Protein AF-A0A179SHG7-F1 (afdb_monomer_lite)

Foldseek 3Di:
DDDDDDFLVRVLVVLVVVLVVLVVVVVVCCVVVVDPPVRSVVVSVVSVVVNVVSVVCVVVPPPPPPVPDDD

Radius of gyration: 15.64 Å; chains: 1; bounding box: 36×29×39 Å

pLDDT: mean 86.04, std 18.68, range [32.72, 98.56]

Organism: NCBI:txid427683

Structure (mmCIF, N/CA/C/O backbone):
data_AF-A0A179SHG7-F1
#
_entry.id   AF-A0A179SHG7-F1
#
loop_
_atom_site.group_PDB
_atom_site.id
_atom_site.type_symbol
_atom_site.label_atom_id
_atom_site.label_alt_id
_atom_site.label_comp_id
_atom_site.label_asym_id
_atom_site.label_entity_id
_atom_site.label_seq_id
_atom_site.pdbx_PDB_ins_code
_atom_site.Cartn_x
_atom_site.Cartn_y
_atom_site.Cartn_z
_atom_site.occupancy
_atom_site.B_iso_or_equiv
_atom_site.auth_seq_id
_atom_site.auth_comp_id
_atom_site.auth_asym_id
_atom_site.auth_atom_id
_atom_site.pdbx_PDB_model_num
ATOM 1 N N . MET A 1 1 ? 21.029 16.769 1.253 1.00 42.44 1 MET A N 1
ATOM 2 C CA . MET A 1 1 ? 20.723 15.326 1.350 1.00 42.44 1 MET A CA 1
ATOM 3 C C . MET A 1 1 ? 20.690 14.806 -0.073 1.00 42.44 1 MET A C 1
ATOM 5 O O . MET A 1 1 ? 19.998 15.411 -0.874 1.00 42.44 1 MET A O 1
ATOM 9 N N . THR A 1 2 ? 21.495 13.808 -0.425 1.00 53.66 2 THR A N 1
ATOM 10 C CA . THR A 1 2 ? 21.483 13.215 -1.771 1.00 53.66 2 THR A CA 1
ATOM 11 C C . THR A 1 2 ? 20.177 12.447 -1.974 1.00 53.66 2 THR A C 1
ATOM 13 O O . THR A 1 2 ? 19.846 11.578 -1.166 1.00 53.66 2 THR A O 1
ATOM 16 N N . GLU A 1 3 ? 19.424 12.790 -3.018 1.00 70.38 3 GLU A N 1
ATOM 17 C CA . GLU A 1 3 ? 18.223 12.057 -3.429 1.00 70.38 3 GLU A CA 1
ATOM 18 C C . GLU A 1 3 ? 18.609 10.640 -3.869 1.00 70.38 3 GLU A C 1
ATOM 20 O O . GLU A 1 3 ? 19.542 10.449 -4.648 1.00 70.38 3 GLU A O 1
ATOM 25 N N . ARG A 1 4 ? 17.924 9.630 -3.323 1.00 84.00 4 ARG A N 1
ATOM 26 C CA . ARG A 1 4 ? 18.067 8.237 -3.763 1.00 84.00 4 ARG A CA 1
ATOM 27 C C . ARG A 1 4 ? 16.988 7.941 -4.792 1.00 84.00 4 ARG A C 1
ATOM 29 O O . ARG A 1 4 ? 15.804 8.029 -4.471 1.00 84.00 4 ARG A O 1
ATOM 36 N N . THR A 1 5 ? 17.403 7.553 -5.989 1.00 86.88 5 THR A N 1
ATOM 37 C CA . THR A 1 5 ? 16.505 7.025 -7.019 1.00 86.88 5 THR A CA 1
ATOM 38 C C . THR A 1 5 ? 16.182 5.567 -6.709 1.00 86.88 5 THR A C 1
ATOM 40 O O . THR A 1 5 ? 17.073 4.797 -6.356 1.00 86.88 5 THR A O 1
ATOM 43 N N . PHE A 1 6 ? 14.908 5.198 -6.833 1.00 88.06 6 PHE A N 1
ATOM 44 C CA . PHE A 1 6 ? 14.428 3.827 -6.662 1.00 88.06 6 PHE A CA 1
ATOM 45 C C . PHE A 1 6 ? 13.773 3.350 -7.950 1.00 88.06 6 PHE A C 1
ATOM 47 O O . PHE A 1 6 ? 12.961 4.073 -8.543 1.00 88.06 6 PHE A O 1
ATOM 54 N N . THR A 1 7 ? 14.078 2.116 -8.324 1.00 89.38 7 THR A N 1
ATOM 55 C CA . THR A 1 7 ? 13.472 1.427 -9.466 1.00 89.38 7 THR A CA 1
ATOM 56 C C . THR A 1 7 ? 11.978 1.200 -9.243 1.00 89.38 7 THR A C 1
ATOM 58 O O . THR A 1 7 ? 11.482 1.158 -8.106 1.00 89.38 7 THR A O 1
ATOM 61 N N . SER A 1 8 ? 11.238 1.001 -10.332 1.00 87.94 8 SER A N 1
ATOM 62 C CA . SER A 1 8 ? 9.810 0.660 -10.262 1.00 87.94 8 SER A CA 1
ATOM 63 C C . SER A 1 8 ? 9.559 -0.626 -9.456 1.00 87.94 8 SER A C 1
ATOM 65 O O . SER A 1 8 ? 8.594 -0.705 -8.692 1.00 87.94 8 SER A O 1
ATOM 67 N N . ALA A 1 9 ? 10.475 -1.598 -9.529 1.00 88.12 9 ALA A N 1
ATOM 68 C CA . ALA A 1 9 ? 10.414 -2.836 -8.752 1.00 88.12 9 ALA A CA 1
ATOM 69 C C . ALA A 1 9 ? 10.584 -2.608 -7.237 1.00 88.12 9 ALA A C 1
ATOM 71 O O . ALA A 1 9 ? 9.839 -3.176 -6.435 1.00 88.12 9 ALA A O 1
ATOM 72 N N . GLU A 1 10 ? 11.518 -1.747 -6.821 1.00 91.00 10 GLU A N 1
ATOM 73 C CA . GLU A 1 10 ? 11.715 -1.408 -5.404 1.00 91.00 10 GLU A CA 1
ATOM 74 C C . GLU A 1 10 ? 10.500 -0.682 -4.820 1.00 91.00 10 GLU A C 1
ATOM 76 O O . GLU A 1 10 ? 10.051 -1.000 -3.710 1.00 91.00 10 GLU A O 1
ATOM 81 N N . LYS A 1 11 ? 9.931 0.257 -5.587 1.00 93.50 11 LYS A N 1
ATOM 82 C CA . LYS A 1 11 ? 8.693 0.963 -5.230 1.00 93.50 11 LYS A CA 1
ATOM 83 C C . LYS A 1 11 ? 7.532 -0.022 -5.075 1.00 93.50 11 LYS A C 1
ATOM 85 O O . LYS A 1 11 ? 6.829 0.026 -4.064 1.00 93.50 11 LYS A O 1
ATOM 90 N N . LEU A 1 12 ? 7.374 -0.958 -6.015 1.00 93.81 12 LEU A N 1
ATOM 91 C CA . LEU A 1 12 ? 6.327 -1.981 -5.973 1.00 93.81 12 LEU A CA 1
ATOM 92 C C . LEU A 1 12 ? 6.452 -2.876 -4.733 1.00 93.81 12 LEU A C 1
ATOM 94 O O . LEU A 1 12 ? 5.480 -3.057 -3.997 1.00 93.81 12 LEU A O 1
ATOM 98 N N . ALA A 1 13 ? 7.658 -3.367 -4.440 1.00 94.06 13 ALA A N 1
ATOM 99 C CA . ALA A 1 13 ? 7.908 -4.186 -3.257 1.00 94.06 13 ALA A CA 1
ATOM 100 C C . ALA A 1 13 ? 7.601 -3.427 -1.952 1.00 94.06 13 ALA A C 1
ATOM 102 O O . ALA A 1 13 ? 7.130 -4.016 -0.977 1.00 94.06 13 ALA A O 1
ATOM 103 N N . CYS A 1 14 ? 7.854 -2.115 -1.915 1.00 96.75 14 CYS A N 1
ATOM 104 C CA . CYS A 1 14 ? 7.500 -1.265 -0.780 1.00 96.75 14 CYS A CA 1
ATOM 105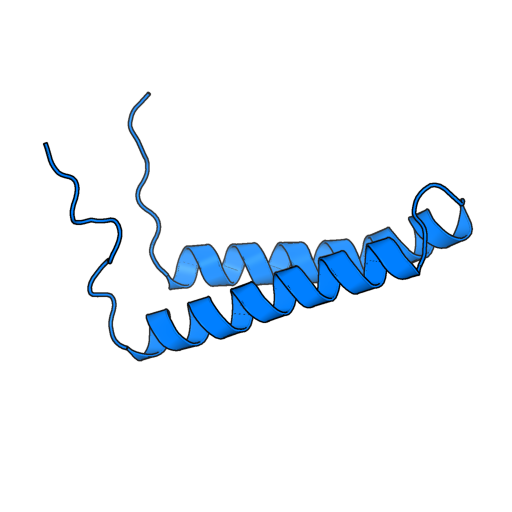 C C . CYS A 1 14 ? 5.981 -1.162 -0.589 1.00 96.75 14 CYS A C 1
ATOM 107 O O . CYS A 1 14 ? 5.479 -1.432 0.504 1.00 96.75 14 CYS A O 1
ATOM 109 N N . VAL A 1 15 ? 5.249 -0.854 -1.662 1.00 97.00 15 VAL A N 1
ATOM 110 C CA . VAL A 1 15 ? 3.782 -0.743 -1.655 1.00 97.00 15 VAL A CA 1
ATOM 111 C C . VAL A 1 15 ? 3.125 -2.050 -1.210 1.00 97.00 15 VAL A C 1
ATOM 113 O O . VAL A 1 15 ? 2.230 -2.033 -0.367 1.00 97.00 15 VAL A O 1
ATOM 116 N N . GLN A 1 16 ? 3.613 -3.193 -1.692 1.00 97.25 16 GLN A N 1
ATOM 117 C CA . GLN A 1 16 ? 3.103 -4.510 -1.304 1.00 97.25 16 GLN A CA 1
ATOM 118 C C . GLN A 1 16 ? 3.258 -4.794 0.192 1.00 97.25 16 GLN A C 1
ATOM 120 O O . GLN A 1 16 ? 2.322 -5.278 0.835 1.00 97.25 16 GLN A O 1
ATOM 125 N N . ARG A 1 17 ? 4.416 -4.453 0.772 1.00 98.12 17 ARG A N 1
ATOM 126 C CA . ARG A 1 17 ? 4.637 -4.578 2.220 1.00 98.12 17 ARG A CA 1
ATOM 127 C C . ARG A 1 17 ? 3.689 -3.686 3.010 1.00 98.12 17 ARG A C 1
ATOM 129 O O . ARG A 1 17 ? 3.134 -4.135 4.008 1.00 98.12 17 ARG A O 1
ATOM 136 N N . GLU A 1 18 ? 3.495 -2.447 2.570 1.00 98.12 18 GLU A N 1
ATOM 137 C CA . GLU A 1 18 ? 2.592 -1.498 3.225 1.00 98.12 18 GLU A CA 1
ATOM 138 C C . GLU A 1 18 ? 1.142 -1.993 3.196 1.00 98.12 18 GLU A C 1
ATOM 140 O O . GLU A 1 18 ? 0.483 -2.017 4.233 1.00 98.12 18 GLU A O 1
ATOM 145 N N . ILE A 1 19 ? 0.661 -2.486 2.050 1.00 98.25 19 ILE A N 1
ATOM 146 C CA . ILE A 1 19 ? -0.667 -3.108 1.952 1.00 98.25 19 ILE A CA 1
ATOM 147 C C . ILE A 1 19 ? -0.782 -4.273 2.939 1.00 98.25 19 ILE A C 1
ATOM 149 O O . ILE A 1 19 ? -1.748 -4.334 3.697 1.00 98.25 19 ILE A O 1
ATOM 153 N N . GLY A 1 20 ? 0.207 -5.173 2.978 1.00 98.06 20 GLY A N 1
ATOM 154 C CA . GLY A 1 20 ? 0.217 -6.298 3.916 1.00 98.06 20 GLY A CA 1
ATOM 155 C C . GLY A 1 20 ? 0.166 -5.855 5.383 1.00 98.06 20 GLY A C 1
ATOM 156 O O . GLY A 1 20 ? -0.591 -6.414 6.178 1.00 98.06 20 GLY A O 1
ATOM 157 N N . GLN A 1 21 ? 0.916 -4.809 5.740 1.00 98.31 21 GLN A N 1
ATOM 158 C CA . GLN A 1 21 ? 0.876 -4.222 7.080 1.00 98.31 21 GLN A CA 1
ATOM 159 C C . GLN A 1 21 ? -0.495 -3.626 7.401 1.00 98.31 21 GLN A C 1
ATOM 161 O O . GLN A 1 21 ? -1.045 -3.922 8.462 1.00 98.31 21 GLN A O 1
ATOM 166 N N . ARG A 1 22 ? -1.086 -2.846 6.490 1.00 98.25 22 ARG A N 1
ATOM 167 C CA . ARG A 1 22 ? -2.417 -2.250 6.687 1.00 98.25 22 ARG A CA 1
ATOM 168 C C . ARG A 1 22 ? -3.493 -3.314 6.841 1.00 98.25 22 ARG A C 1
ATOM 170 O O . ARG A 1 22 ? -4.241 -3.260 7.808 1.00 98.25 22 ARG A O 1
ATOM 177 N N . MET A 1 23 ? -3.501 -4.334 5.984 1.00 97.94 23 MET A N 1
ATOM 178 C CA . MET A 1 23 ? -4.429 -5.469 6.087 1.00 97.94 23 MET A CA 1
ATOM 179 C C . MET A 1 23 ? -4.338 -6.181 7.444 1.00 97.94 23 MET A C 1
ATOM 181 O O . MET A 1 23 ? -5.341 -6.685 7.942 1.00 97.94 23 MET A O 1
ATOM 185 N N . ARG A 1 24 ? -3.153 -6.204 8.068 1.00 98.19 24 ARG A N 1
ATOM 186 C CA . ARG A 1 24 ? -2.941 -6.798 9.394 1.00 98.19 24 ARG A CA 1
ATOM 187 C C . ARG A 1 24 ? -3.309 -5.860 10.548 1.00 98.19 24 ARG A C 1
ATOM 189 O O . ARG A 1 24 ? -3.840 -6.315 11.557 1.00 98.19 24 ARG A O 1
ATOM 196 N N . VAL A 1 25 ? -2.972 -4.576 10.450 1.00 98.31 25 VAL A N 1
ATOM 197 C CA . VAL A 1 25 ? -3.072 -3.613 11.562 1.00 98.31 25 VAL A CA 1
ATOM 198 C C . VAL A 1 25 ? -4.439 -2.933 11.607 1.00 98.31 25 VAL A C 1
ATOM 200 O O . VAL A 1 25 ? -4.980 -2.715 12.692 1.00 98.31 25 VAL A O 1
ATOM 203 N N . TYR A 1 26 ? -5.009 -2.602 10.449 1.00 98.38 26 TYR A N 1
ATOM 204 C CA . TYR A 1 26 ? -6.229 -1.803 10.355 1.00 98.38 26 TYR A CA 1
ATOM 205 C C . TYR A 1 26 ? -7.438 -2.467 11.012 1.00 98.38 26 TYR A C 1
ATOM 207 O O . TYR A 1 26 ? -8.119 -1.747 11.740 1.00 98.38 26 TYR A O 1
ATOM 215 N N . PRO A 1 27 ? -7.676 -3.791 10.897 1.00 98.44 27 PRO A N 1
ATOM 216 C CA . PRO A 1 27 ? -8.786 -4.435 11.601 1.00 98.44 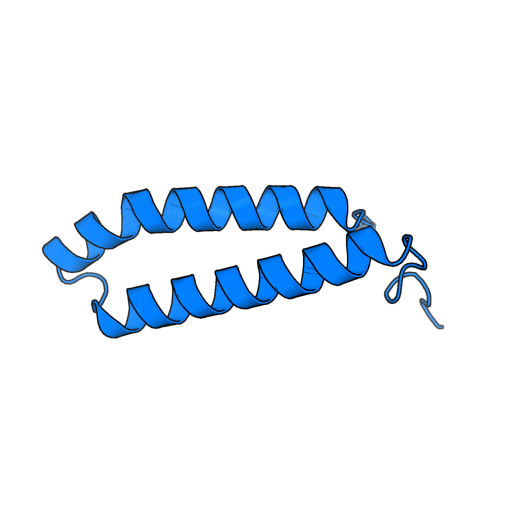27 PRO A CA 1
ATOM 217 C C . PRO A 1 27 ? -8.765 -4.155 13.107 1.00 98.44 27 PRO A C 1
ATOM 219 O O . PRO A 1 27 ? -9.743 -3.665 13.666 1.00 98.44 27 PRO A O 1
ATOM 222 N N . ARG A 1 28 ? -7.600 -4.311 13.750 1.00 98.38 28 ARG A N 1
ATOM 223 C CA . ARG A 1 28 ? -7.434 -4.004 15.178 1.00 98.38 28 ARG A CA 1
ATOM 224 C C . ARG A 1 28 ? -7.641 -2.519 15.483 1.00 98.38 28 ARG A C 1
ATOM 226 O O . ARG A 1 28 ? -8.126 -2.173 16.559 1.00 98.38 28 ARG A O 1
ATOM 233 N N . LEU A 1 29 ? -7.245 -1.613 14.592 1.00 98.50 29 LEU A N 1
ATOM 234 C CA . LEU A 1 29 ? -7.495 -0.180 14.783 1.00 98.50 29 LEU A CA 1
ATOM 235 C C . LEU A 1 29 ? -8.983 0.165 14.646 1.00 98.50 29 LEU A C 1
ATOM 237 O O . LEU A 1 29 ? -9.459 1.018 15.395 1.00 98.50 29 LEU A O 1
ATOM 241 N N . VAL A 1 30 ? -9.706 -0.513 13.753 1.00 98.56 30 VAL A N 1
ATOM 242 C CA . VAL A 1 30 ? -11.158 -0.370 13.583 1.00 98.56 30 VAL A CA 1
ATOM 243 C C . VAL A 1 30 ? -11.905 -0.896 14.804 1.00 98.56 30 VAL A C 1
ATOM 245 O O . VAL A 1 30 ? -12.722 -0.172 15.371 1.00 98.56 30 VAL A O 1
ATOM 248 N N . GLU A 1 31 ? -11.559 -2.092 15.285 1.00 98.31 31 GLU A N 1
ATOM 249 C CA . GLU A 1 31 ? -12.117 -2.671 16.518 1.00 98.31 31 GLU A CA 1
ATOM 250 C C . GLU A 1 31 ? -11.951 -1.729 17.718 1.00 98.31 31 GLU A C 1
ATOM 252 O O . GLU A 1 31 ? -12.885 -1.503 18.485 1.00 98.31 31 GLU A O 1
ATOM 257 N N . ASN A 1 32 ? -10.776 -1.103 17.841 1.00 98.25 32 ASN A N 1
ATOM 258 C CA . ASN A 1 32 ? -10.475 -0.149 18.910 1.00 98.25 32 ASN A CA 1
ATOM 259 C C . ASN A 1 32 ? -10.986 1.278 18.634 1.00 98.25 32 ASN A C 1
ATOM 261 O O . ASN A 1 32 ? -10.640 2.197 19.377 1.00 98.25 32 ASN A O 1
ATOM 265 N N . ARG A 1 33 ? -11.776 1.492 17.570 1.00 98.00 33 ARG A N 1
ATOM 266 C CA . ARG A 1 33 ? -12.333 2.795 17.148 1.00 98.00 33 ARG A CA 1
ATOM 267 C C . ARG A 1 33 ? -11.284 3.891 16.910 1.00 98.00 33 ARG A C 1
ATOM 269 O O . ARG A 1 33 ? -11.583 5.079 16.989 1.00 98.00 33 ARG A O 1
ATOM 276 N N . ARG A 1 34 ? -10.046 3.499 16.602 1.00 98.38 34 ARG A N 1
ATOM 277 C CA . ARG A 1 34 ? -8.930 4.399 16.250 1.00 98.38 34 ARG A CA 1
ATOM 278 C C . ARG A 1 34 ? -8.858 4.690 14.749 1.00 98.38 34 ARG A C 1
ATOM 280 O O . ARG A 1 34 ? -8.104 5.567 14.337 1.00 98.38 34 ARG A O 1
ATOM 287 N N . LEU A 1 35 ? -9.618 3.950 13.947 1.00 98.19 35 LEU A N 1
ATOM 288 C CA . LEU A 1 35 ? -9.775 4.103 12.504 1.00 98.19 35 LEU A CA 1
ATOM 289 C C . LEU A 1 35 ? -11.218 3.722 12.142 1.00 98.19 35 LEU A C 1
ATOM 291 O O . LEU A 1 35 ? -11.773 2.817 12.758 1.00 98.19 35 LEU A O 1
ATOM 295 N N . THR A 1 36 ? -11.848 4.392 11.179 1.00 98.50 36 THR A N 1
ATOM 296 C CA . THR A 1 36 ? -13.154 3.942 10.666 1.00 98.50 36 THR A CA 1
ATOM 297 C C . THR A 1 36 ? -12.951 2.889 9.583 1.00 98.50 36 THR A C 1
ATOM 299 O O . THR A 1 36 ? -11.964 2.945 8.848 1.00 98.50 36 THR A O 1
ATOM 302 N N . GLN A 1 37 ? -13.894 1.952 9.455 1.00 97.62 37 GLN A N 1
ATOM 303 C CA . GLN A 1 37 ? -13.859 0.944 8.390 1.00 97.62 37 GLN A CA 1
ATOM 304 C C . GLN A 1 37 ? -13.773 1.607 7.006 1.00 97.62 37 GLN A C 1
ATOM 306 O O . GLN A 1 37 ? -12.891 1.286 6.223 1.00 97.62 37 GLN A O 1
ATOM 311 N N . GLU A 1 38 ? -14.594 2.631 6.762 1.00 98.56 38 GLU A N 1
ATOM 312 C CA . GLU A 1 38 ? -14.596 3.384 5.503 1.00 98.56 38 GLU A CA 1
ATOM 313 C C . GLU A 1 38 ? -13.221 3.983 5.162 1.00 98.56 38 GLU A C 1
ATOM 315 O O . GLU A 1 38 ? -12.764 3.912 4.019 1.00 98.56 38 GLU A O 1
ATOM 320 N N . LYS A 1 39 ? -12.521 4.550 6.154 1.00 98.31 39 LYS A N 1
ATOM 321 C CA . LYS A 1 39 ? -11.181 5.105 5.938 1.00 98.31 39 LYS A CA 1
ATOM 322 C C . LYS A 1 39 ? -10.156 4.002 5.676 1.00 98.31 39 LYS A C 1
ATOM 324 O O . LYS A 1 39 ? -9.321 4.168 4.790 1.00 98.31 39 LYS A O 1
ATOM 329 N N . ALA A 1 40 ? -10.233 2.891 6.411 1.00 98.44 40 ALA A N 1
ATOM 330 C CA . ALA A 1 40 ? -9.385 1.724 6.185 1.00 98.44 40 ALA A CA 1
ATOM 331 C C . ALA A 1 40 ? -9.536 1.203 4.747 1.00 98.44 40 ALA A C 1
ATOM 333 O O . ALA A 1 40 ? -8.539 1.054 4.039 1.00 98.44 40 ALA A O 1
ATOM 334 N N . ASP A 1 41 ? -10.779 1.015 4.301 1.00 98.44 41 ASP A N 1
ATOM 335 C CA . ASP A 1 41 ? -11.111 0.514 2.968 1.00 98.44 41 ASP A CA 1
ATOM 336 C C . ASP A 1 41 ? -10.619 1.466 1.879 1.00 98.44 41 ASP A C 1
ATOM 338 O O . ASP A 1 41 ? -9.952 1.043 0.933 1.00 98.44 41 ASP A O 1
ATOM 342 N N . ARG A 1 42 ? -10.874 2.771 2.040 1.00 98.50 42 ARG A N 1
ATOM 343 C CA . ARG A 1 42 ? -10.417 3.799 1.098 1.00 98.50 42 ARG A CA 1
ATOM 344 C C . ARG A 1 42 ? -8.898 3.813 0.959 1.00 98.50 42 ARG A C 1
ATOM 346 O O . ARG A 1 42 ? -8.380 3.896 -0.153 1.00 98.50 42 ARG A O 1
ATOM 353 N N . GLU A 1 43 ? -8.174 3.762 2.072 1.00 98.38 43 GLU A N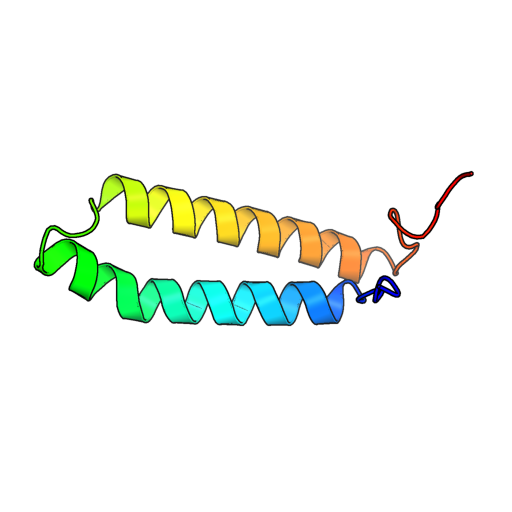 1
ATOM 354 C CA . GLU A 1 43 ? -6.713 3.787 2.057 1.00 98.38 43 GLU A CA 1
ATOM 355 C C . GLU A 1 43 ? -6.123 2.518 1.439 1.00 98.38 43 GLU A C 1
ATOM 357 O O . GLU A 1 43 ? -5.168 2.611 0.669 1.00 98.38 43 GLU A O 1
ATOM 362 N N . ILE A 1 44 ? -6.692 1.345 1.726 1.00 98.19 44 ILE A N 1
ATOM 363 C CA . ILE A 1 44 ? -6.268 0.082 1.109 1.00 98.19 44 ILE A CA 1
ATOM 364 C C . ILE A 1 44 ? -6.549 0.103 -0.398 1.00 98.19 44 ILE A C 1
ATOM 366 O O . ILE A 1 44 ? -5.665 -0.246 -1.181 1.00 98.19 44 ILE A O 1
ATOM 370 N N . ALA A 1 45 ? -7.732 0.560 -0.818 1.00 98.25 45 ALA A N 1
ATOM 371 C CA . ALA A 1 45 ? -8.086 0.689 -2.230 1.00 98.25 45 ALA A CA 1
ATOM 372 C C . ALA A 1 45 ? -7.130 1.636 -2.972 1.00 98.25 45 ALA A C 1
ATOM 374 O O . ALA A 1 45 ? -6.666 1.315 -4.064 1.00 98.25 45 ALA A O 1
ATOM 375 N N . CYS A 1 46 ? -6.768 2.762 -2.351 1.00 98.38 46 CYS A N 1
ATOM 376 C CA . CYS A 1 46 ? -5.786 3.694 -2.900 1.00 98.38 46 CYS A CA 1
ATOM 377 C C . CYS A 1 46 ? -4.409 3.031 -3.081 1.00 98.38 46 CYS A C 1
ATOM 379 O O . CYS A 1 46 ? -3.825 3.103 -4.159 1.00 98.38 46 CYS A O 1
ATOM 381 N N . MET A 1 47 ? -3.914 2.307 -2.070 1.00 98.12 47 MET A N 1
ATOM 382 C CA . MET A 1 47 ? -2.634 1.593 -2.177 1.00 98.12 47 MET A CA 1
ATOM 383 C C . MET A 1 47 ? -2.653 0.513 -3.268 1.00 98.12 47 MET A C 1
ATOM 385 O O . MET A 1 47 ? -1.659 0.337 -3.968 1.00 98.12 47 MET A O 1
ATOM 389 N N . ARG A 1 48 ? -3.778 -0.189 -3.445 1.00 97.88 48 ARG A N 1
ATOM 390 C CA . ARG A 1 48 ?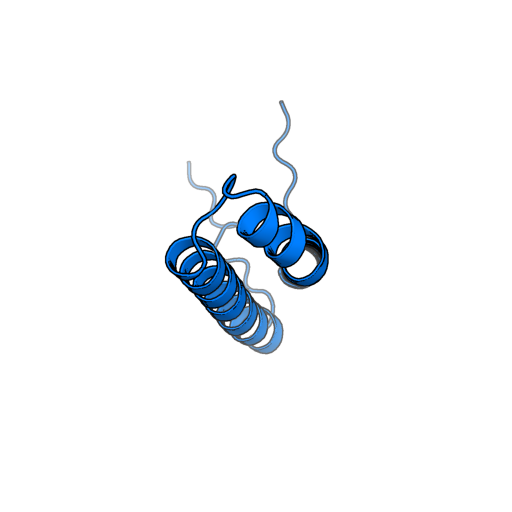 -3.961 -1.176 -4.523 1.00 97.88 48 ARG A CA 1
ATOM 391 C C . ARG A 1 48 ? -3.968 -0.536 -5.910 1.00 97.88 48 ARG A C 1
ATOM 393 O O . ARG A 1 48 ? -3.410 -1.114 -6.836 1.00 97.88 48 ARG A O 1
ATOM 400 N N . ALA A 1 49 ? -4.551 0.654 -6.054 1.00 97.81 49 ALA A N 1
ATOM 401 C CA . ALA A 1 49 ? -4.480 1.406 -7.305 1.00 97.81 49 ALA A CA 1
ATOM 402 C C . ALA A 1 49 ? -3.027 1.782 -7.644 1.00 97.81 49 ALA A C 1
ATOM 404 O O . ALA A 1 49 ? -2.578 1.540 -8.762 1.00 97.81 49 ALA A O 1
ATOM 405 N N . ILE A 1 50 ? -2.260 2.254 -6.652 1.00 96.25 50 ILE A N 1
ATOM 406 C CA . ILE A 1 50 ? -0.826 2.548 -6.813 1.00 96.25 50 ILE A CA 1
ATOM 407 C C . ILE A 1 50 ? -0.045 1.289 -7.215 1.00 96.25 50 ILE A C 1
ATOM 409 O O . ILE A 1 50 ? 0.794 1.348 -8.110 1.00 96.25 50 ILE A O 1
ATOM 413 N N . GLU A 1 51 ? -0.316 0.146 -6.576 1.00 96.25 51 GLU A N 1
ATOM 414 C CA . GLU A 1 51 ? 0.300 -1.138 -6.936 1.00 96.25 51 GLU A CA 1
ATOM 415 C C . GLU A 1 51 ? 0.064 -1.474 -8.416 1.00 96.25 51 GLU A C 1
ATOM 417 O O . GLU A 1 51 ? 1.012 -1.801 -9.129 1.00 96.25 51 GLU A O 1
ATOM 422 N N . ALA A 1 52 ? -1.178 -1.345 -8.889 1.00 95.50 52 ALA A N 1
ATOM 423 C CA . ALA A 1 52 ? -1.543 -1.628 -10.273 1.00 95.50 52 ALA A CA 1
ATOM 424 C C . ALA A 1 52 ? -0.848 -0.686 -11.270 1.00 95.50 52 ALA A C 1
ATOM 426 O O . ALA A 1 52 ? -0.429 -1.120 -12.345 1.00 95.50 52 ALA A O 1
ATOM 427 N N . ASP A 1 53 ? -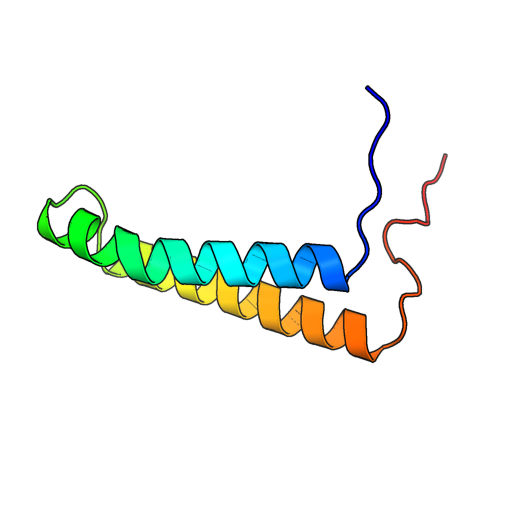0.693 0.592 -10.929 1.00 93.75 53 ASP A N 1
ATOM 428 C CA . ASP A 1 53 ? -0.004 1.553 -11.792 1.00 93.75 53 ASP A CA 1
ATOM 429 C C . ASP A 1 53 ? 1.508 1.297 -11.842 1.00 93.75 53 ASP A C 1
ATOM 431 O O . ASP A 1 53 ? 2.097 1.299 -12.924 1.00 93.75 53 ASP A O 1
ATOM 435 N N . LEU A 1 54 ? 2.130 0.966 -10.706 1.00 91.38 54 LEU A N 1
ATOM 436 C CA . LEU A 1 54 ? 3.542 0.570 -10.656 1.00 91.38 54 LEU A CA 1
ATOM 437 C C . LEU A 1 54 ? 3.812 -0.728 -11.420 1.00 91.38 54 LEU A C 1
ATOM 439 O O . LEU A 1 54 ? 4.853 -0.848 -12.060 1.00 91.38 54 LEU A O 1
ATOM 443 N N . GLN A 1 55 ? 2.884 -1.688 -11.393 1.00 91.12 55 GLN A N 1
ATOM 444 C CA . GLN A 1 55 ? 2.991 -2.902 -12.205 1.00 91.12 55 GLN A CA 1
ATOM 445 C C . GLN A 1 55 ? 3.025 -2.564 -13.697 1.00 91.12 55 GLN A C 1
ATOM 447 O O . GLN A 1 55 ? 3.908 -3.045 -14.401 1.00 91.12 55 GLN A O 1
ATOM 452 N N . LYS A 1 56 ? 2.131 -1.691 -14.182 1.00 89.75 56 LYS A N 1
ATOM 453 C CA . LYS A 1 56 ? 2.144 -1.254 -15.590 1.00 89.75 56 LYS A CA 1
ATOM 454 C C . LYS A 1 56 ? 3.478 -0.609 -15.972 1.00 89.75 56 LYS A C 1
ATOM 456 O O . LYS A 1 56 ? 3.998 -0.909 -17.040 1.00 89.75 56 LYS A O 1
ATOM 461 N N . LEU A 1 57 ? 4.040 0.228 -15.098 1.00 85.62 57 LEU A N 1
ATOM 462 C CA . LEU A 1 57 ? 5.340 0.871 -15.322 1.00 85.62 57 LEU A CA 1
ATOM 463 C C . LEU A 1 57 ? 6.490 -0.142 -15.348 1.00 85.62 57 LEU A C 1
ATOM 465 O O . LEU A 1 57 ? 7.325 -0.094 -16.243 1.00 85.62 57 LEU A O 1
ATOM 469 N N . ALA A 1 58 ? 6.500 -1.107 -14.426 1.00 81.19 58 ALA A N 1
ATOM 470 C CA . ALA A 1 58 ? 7.506 -2.166 -14.409 1.00 81.19 58 ALA A CA 1
ATOM 471 C C . ALA A 1 58 ? 7.450 -3.049 -15.672 1.00 81.19 58 ALA A C 1
ATOM 473 O O . ALA A 1 58 ? 8.490 -3.475 -16.170 1.00 81.19 58 ALA A O 1
ATOM 474 N N . LEU A 1 59 ? 6.248 -3.306 -16.204 1.00 77.12 59 LEU A N 1
ATOM 475 C CA . LEU A 1 59 ? 6.044 -4.037 -17.459 1.00 77.12 59 LEU A CA 1
ATOM 476 C C . LEU A 1 59 ? 6.427 -3.226 -18.706 1.00 77.12 59 LEU A C 1
ATOM 478 O O . LEU A 1 59 ? 6.848 -3.819 -19.696 1.00 77.12 59 LEU A O 1
ATOM 482 N N . ALA A 1 60 ? 6.285 -1.899 -18.675 1.00 73.25 60 ALA A N 1
ATOM 483 C CA . ALA A 1 60 ? 6.588 -1.025 -19.809 1.00 73.25 60 ALA A CA 1
ATOM 484 C C . ALA A 1 60 ? 8.097 -0.880 -20.098 1.00 73.25 60 ALA A C 1
ATOM 486 O O . ALA A 1 60 ? 8.457 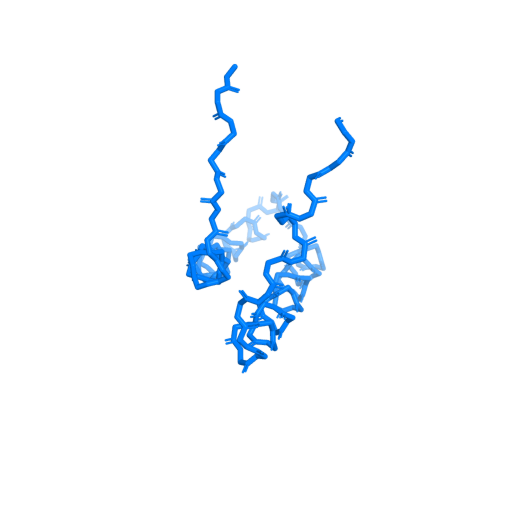-0.304 -21.121 1.00 73.25 60 ALA A O 1
ATOM 487 N N . GLY A 1 61 ? 8.965 -1.439 -19.246 1.00 57.47 61 GLY A N 1
ATOM 488 C CA . GLY A 1 61 ? 10.405 -1.206 -19.291 1.00 57.47 61 GLY A CA 1
ATOM 489 C C . GLY A 1 61 ? 10.715 0.168 -18.705 1.00 57.47 61 GLY A C 1
ATOM 490 O O . GLY A 1 61 ? 10.126 1.164 -19.105 1.00 57.47 61 GLY A O 1
ATOM 491 N N . ASP A 1 62 ? 11.598 0.200 -17.709 1.00 52.28 62 ASP A N 1
ATOM 492 C CA . ASP A 1 62 ? 11.923 1.363 -16.871 1.00 52.28 62 ASP A CA 1
ATOM 493 C C . ASP A 1 62 ? 12.605 2.487 -17.699 1.00 52.28 62 ASP A C 1
ATOM 495 O O . ASP A 1 62 ? 13.795 2.754 -17.561 1.00 52.28 62 ASP A O 1
ATOM 499 N N . GLU A 1 63 ? 11.872 3.168 -18.587 1.00 50.12 63 GLU A N 1
ATOM 500 C CA . GLU A 1 63 ? 12.169 4.560 -18.930 1.00 50.12 63 GLU A CA 1
ATOM 501 C C . GLU A 1 63 ? 11.607 5.412 -17.799 1.00 50.12 63 GLU A C 1
ATOM 503 O O . GLU A 1 63 ? 10.449 5.830 -17.770 1.00 50.12 63 GLU A O 1
ATOM 508 N N . ASP A 1 64 ? 12.469 5.570 -16.806 1.00 53.97 64 ASP A N 1
ATOM 509 C CA . ASP A 1 64 ? 12.284 6.333 -15.593 1.00 53.97 64 ASP A CA 1
ATOM 510 C C . ASP A 1 64 ? 11.703 7.732 -15.881 1.00 53.97 64 ASP A C 1
ATOM 512 O O . ASP A 1 64 ? 12.406 8.691 -16.209 1.00 53.97 64 ASP A O 1
ATOM 516 N N . LEU A 1 65 ? 10.377 7.841 -15.737 1.00 53.16 65 LEU A N 1
ATOM 517 C CA . LEU A 1 65 ? 9.613 9.083 -15.885 1.00 53.16 65 LEU A CA 1
ATOM 518 C C . LEU A 1 65 ? 10.067 10.174 -14.900 1.00 53.16 65 LEU A C 1
ATOM 520 O O . LEU A 1 65 ? 9.786 11.347 -15.138 1.00 53.16 65 LEU A O 1
ATOM 524 N N . PHE A 1 66 ? 10.775 9.806 -13.825 1.00 53.22 66 PHE A N 1
ATOM 525 C CA . PHE A 1 66 ? 11.297 10.730 -12.818 1.00 53.22 66 PHE A CA 1
ATOM 526 C C . PHE A 1 66 ? 12.814 10.974 -12.935 1.00 53.22 66 PHE A C 1
ATOM 528 O O . PHE A 1 66 ? 13.310 11.892 -12.289 1.00 53.22 66 PHE A O 1
ATOM 535 N N . SER A 1 67 ? 13.543 10.252 -13.801 1.00 48.97 67 SER A N 1
ATOM 536 C CA . SER A 1 67 ? 14.949 10.563 -14.143 1.00 48.97 67 SER A CA 1
ATOM 537 C C . SER A 1 67 ? 15.104 11.686 -15.163 1.00 48.97 67 SER A C 1
ATOM 539 O O . SER A 1 67 ? 16.221 12.151 -15.396 1.00 48.97 67 SER A O 1
ATOM 541 N N . ARG A 1 68 ? 14.012 12.197 -15.744 1.00 46.31 68 ARG A N 1
ATOM 542 C CA . ARG A 1 68 ? 14.028 13.513 -16.399 1.00 46.31 68 ARG A CA 1
ATOM 543 C C . ARG A 1 68 ? 14.006 14.611 -15.338 1.00 46.31 68 ARG A C 1
ATOM 545 O O . ARG A 1 68 ? 13.079 15.410 -15.260 1.00 46.31 68 ARG A O 1
ATOM 552 N N . GLY A 1 69 ? 15.050 14.623 -14.515 1.00 46.38 69 GLY A N 1
ATOM 553 C CA . GLY A 1 69 ? 15.439 15.805 -13.772 1.00 46.38 69 GLY A CA 1
ATOM 554 C C . GLY A 1 69 ? 15.756 16.910 -14.770 1.00 46.38 69 GLY A C 1
ATOM 555 O O . GLY A 1 69 ? 16.491 16.710 -15.738 1.00 46.38 69 GLY A O 1
ATOM 556 N N . GLY A 1 70 ? 15.178 18.076 -14.551 1.00 32.72 70 GLY A N 1
ATOM 557 C CA . GLY A 1 70 ? 15.606 19.275 -15.235 1.00 32.72 70 GLY A CA 1
ATOM 558 C C . GLY A 1 70 ? 15.114 20.504 -14.493 1.00 32.72 70 GLY A C 1
ATOM 559 O O . GLY A 1 70 ? 14.003 20.473 -13.960 1.00 32.72 70 GLY A O 1
ATOM 560 N N . PRO A 1 71 ? 15.844 21.617 -14.595 1.00 46.31 71 PRO A N 1
ATOM 561 C CA . PRO A 1 71 ? 17.290 21.788 -14.418 1.00 46.31 71 PRO A CA 1
ATOM 562 C C . PRO A 1 71 ? 17.702 21.938 -12.940 1.00 46.31 71 PRO A C 1
ATOM 564 O O . PRO A 1 71 ? 16.817 22.159 -12.083 1.00 46.31 71 PRO A O 1
#

Sequence (71 aa):
MTERTFTSAEKLACVQREIGQRMRVYPRLVENRRLTQEKADREIACMRAIEADLQKLALAGDEDLFSRGGP

Secondary structure (DSSP, 8-state):
-PPPP--HHHHHHHHHHHHHHHHHHHHHHHHTTSS-HHHHHHHHHHHHHHHHHHHHHHHT----TT-----